Protein AF-A0A7X0G6W4-F1 (afdb_monomer)

Secondary structure (DSSP, 8-state):
-B-TTT-SBSSS--HHHHHHHTTS---B-TTT-PBPEEEE-SS-EEEEETTTEEPPGGGS--

pLDDT: mean 87.52, std 10.14, range [47.78, 95.12]

Nearest PDB structures (foldseek):
  2jne-assembly1_A  TM=6.519E-01  e=3.376E-01  Escherichia coli
  7aea-assembly1_I  TM=6.416E-01  e=1.371E+00  Homo sapiens
  7fjj-assembly1_I  TM=6.358E-01  e=1.675E+00  Homo sapiens
  8yqu-assembly1_G  TM=6.864E-01  e=3.055E+00  African swine fever virus

InterPro domains:
  IPR058605 Biotin synthase auxiliary protein, C-terminal domain [PF26519] (36-59)

Radius of gyration: 10.88 Å; Cα contacts (8 Å, |Δi|>4): 105; chains: 1; bounding box: 26×17×29 Å

Str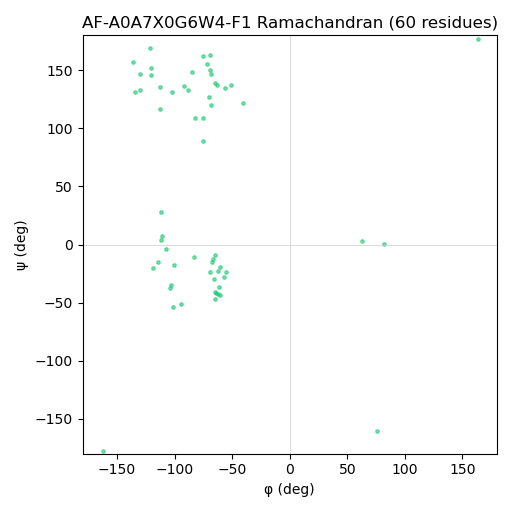ucture (mmCIF, N/CA/C/O backbone):
data_AF-A0A7X0G6W4-F1
#
_entry.id   AF-A0A7X0G6W4-F1
#
loop_
_atom_site.group_PDB
_atom_site.id
_atom_site.type_symbol
_atom_site.label_atom_id
_atom_site.label_alt_id
_atom_site.label_comp_id
_atom_site.label_asym_id
_atom_site.label_entity_id
_atom_site.label_seq_id
_atom_site.pdbx_PDB_ins_code
_atom_site.Cartn_x
_atom_site.Cartn_y
_atom_site.Cartn_z
_atom_site.occupancy
_atom_site.B_iso_or_equiv
_atom_site.auth_seq_id
_atom_site.auth_comp_id
_atom_site.auth_asym_id
_atom_site.auth_atom_id
_atom_site.pdbx_PDB_model_num
ATOM 1 N N . MET A 1 1 ? 1.673 -4.219 -15.647 1.00 84.81 1 MET A N 1
ATOM 2 C CA . MET A 1 1 ? 1.659 -4.307 -14.172 1.00 84.81 1 MET A CA 1
ATOM 3 C C . MET A 1 1 ? 2.825 -3.497 -13.625 1.00 84.81 1 MET A C 1
ATOM 5 O O . MET A 1 1 ? 3.912 -3.552 -14.194 1.00 84.81 1 MET A O 1
ATOM 9 N N . TYR A 1 2 ? 2.596 -2.724 -12.571 1.00 91.69 2 TYR A N 1
ATOM 10 C CA . TYR A 1 2 ? 3.558 -1.797 -11.976 1.00 91.69 2 TYR A CA 1
ATOM 11 C C . TYR A 1 2 ? 3.813 -2.153 -10.515 1.00 91.69 2 TYR A C 1
ATOM 13 O O . TYR A 1 2 ? 2.939 -2.689 -9.838 1.00 91.69 2 TYR A O 1
ATOM 21 N N . CYS A 1 3 ? 5.000 -1.821 -10.019 1.00 92.00 3 CYS A N 1
ATOM 22 C CA . CYS A 1 3 ? 5.336 -1.965 -8.615 1.00 92.00 3 CYS A CA 1
ATOM 23 C C . CYS A 1 3 ? 4.527 -0.965 -7.781 1.00 92.00 3 CYS A C 1
ATOM 25 O O . CYS A 1 3 ? 4.659 0.252 -7.921 1.00 92.00 3 CYS A O 1
ATOM 27 N N . ASP A 1 4 ? 3.723 -1.481 -6.861 1.00 90.94 4 ASP A N 1
ATOM 28 C CA . ASP A 1 4 ? 2.853 -0.721 -5.961 1.00 90.94 4 ASP A CA 1
ATOM 29 C C . ASP A 1 4 ? 3.612 0.180 -4.956 1.00 90.94 4 ASP A C 1
ATOM 31 O O . ASP A 1 4 ? 3.007 0.995 -4.243 1.00 90.94 4 ASP A O 1
ATOM 35 N N . ARG A 1 5 ? 4.943 0.044 -4.876 1.00 91.69 5 ARG A N 1
ATOM 36 C CA . ARG A 1 5 ? 5.819 0.837 -4.006 1.00 91.69 5 ARG A CA 1
ATOM 37 C C . ARG A 1 5 ? 6.540 1.947 -4.754 1.00 91.69 5 ARG A C 1
ATOM 39 O O . ARG A 1 5 ? 6.479 3.090 -4.304 1.00 91.69 5 ARG A O 1
ATOM 46 N N . CYS A 1 6 ? 7.248 1.634 -5.840 1.00 92.81 6 CYS A N 1
ATOM 47 C CA . CYS A 1 6 ? 8.056 2.616 -6.577 1.00 92.81 6 CYS A CA 1
ATOM 48 C C . CYS A 1 6 ? 7.378 3.154 -7.847 1.00 92.81 6 CYS A C 1
ATOM 50 O O . CYS A 1 6 ? 7.761 4.224 -8.311 1.00 92.81 6 CYS A O 1
ATOM 52 N N . GLY A 1 7 ? 6.355 2.472 -8.372 1.00 91.06 7 GLY A N 1
ATOM 53 C CA . GLY A 1 7 ? 5.621 2.874 -9.577 1.00 91.06 7 GLY A CA 1
ATOM 54 C C . GLY A 1 7 ? 6.301 2.493 -10.896 1.00 91.06 7 GLY A C 1
ATOM 55 O O . GLY A 1 7 ? 5.759 2.787 -11.961 1.00 91.06 7 GLY A O 1
ATOM 56 N N . GLU A 1 8 ? 7.463 1.839 -10.840 1.00 93.38 8 GLU A N 1
ATOM 57 C CA . GLU A 1 8 ? 8.171 1.322 -12.016 1.00 93.38 8 GLU A CA 1
ATOM 58 C C . GLU A 1 8 ? 7.510 0.047 -12.563 1.00 93.38 8 GLU A C 1
ATOM 60 O O . GLU A 1 8 ? 6.726 -0.588 -11.848 1.00 93.38 8 GLU A O 1
ATOM 65 N N . PRO A 1 9 ? 7.790 -0.352 -13.819 1.00 92.44 9 PRO A N 1
ATOM 66 C CA . PRO A 1 9 ? 7.334 -1.632 -14.352 1.00 92.44 9 PRO A CA 1
ATOM 67 C C . PRO A 1 9 ? 7.690 -2.781 -13.401 1.00 92.44 9 PRO A C 1
ATOM 69 O O . PRO A 1 9 ? 8.790 -2.831 -12.849 1.00 92.44 9 PRO A O 1
ATOM 72 N N . ALA A 1 10 ? 6.752 -3.707 -13.189 1.00 86.12 10 ALA A N 1
ATOM 73 C CA . ALA A 1 10 ? 6.966 -4.845 -12.289 1.00 86.12 10 ALA A CA 1
ATOM 74 C C . ALA A 1 10 ? 8.039 -5.828 -12.805 1.00 86.12 10 ALA A C 1
ATOM 76 O O . ALA A 1 10 ? 8.501 -6.692 -12.063 1.00 86.12 10 ALA A O 1
ATOM 77 N N . GLU A 1 11 ? 8.437 -5.686 -14.068 1.00 83.69 11 GLU A N 1
ATOM 78 C CA . GLU A 1 11 ? 9.479 -6.461 -14.733 1.00 83.69 11 GLU A CA 1
ATOM 79 C C . GLU A 1 11 ? 10.863 -5.976 -14.257 1.00 83.69 11 GLU A C 1
ATOM 81 O O . GLU A 1 11 ? 11.438 -5.044 -14.812 1.00 83.69 11 GLU A O 1
ATOM 86 N N . GLY A 1 12 ? 11.371 -6.562 -13.166 1.00 85.50 12 GLY A N 1
ATOM 87 C CA . GLY A 1 12 ? 12.671 -6.220 -12.573 1.00 85.50 12 GLY A CA 1
ATOM 88 C C . GLY A 1 12 ? 12.850 -6.736 -11.140 1.00 85.50 12 GLY A C 1
ATOM 89 O O . GLY A 1 12 ? 11.928 -7.317 -10.555 1.00 85.50 12 GLY A O 1
ATOM 90 N N . ASP A 1 13 ? 14.034 -6.524 -10.548 1.00 89.81 13 ASP A N 1
ATOM 91 C CA . ASP A 1 13 ? 14.230 -6.840 -9.128 1.00 89.81 13 ASP A CA 1
ATOM 92 C C . ASP A 1 13 ? 13.561 -5.785 -8.242 1.00 89.81 13 ASP A C 1
ATOM 94 O O . ASP A 1 13 ? 14.011 -4.651 -8.107 1.00 89.81 13 ASP A O 1
ATOM 98 N N . HIS A 1 14 ? 12.467 -6.201 -7.611 1.00 90.94 14 HIS A N 1
ATOM 99 C CA . HIS A 1 14 ? 11.712 -5.405 -6.644 1.00 90.94 14 HIS A CA 1
ATOM 100 C C . HIS A 1 14 ? 11.821 -5.985 -5.233 1.00 90.94 14 HIS A C 1
ATOM 102 O O . HIS A 1 14 ? 10.908 -5.828 -4.423 1.00 90.94 14 HIS A O 1
ATOM 108 N N . THR A 1 15 ? 12.917 -6.677 -4.907 1.00 91.69 15 THR A N 1
ATOM 109 C CA . THR A 1 15 ? 13.062 -7.354 -3.608 1.00 91.69 15 THR A CA 1
ATOM 110 C C . THR A 1 15 ? 13.030 -6.359 -2.449 1.00 91.69 15 THR A C 1
ATOM 112 O O . THR A 1 15 ? 12.300 -6.565 -1.481 1.00 91.69 15 THR A O 1
ATOM 115 N N . SER A 1 16 ? 13.718 -5.223 -2.584 1.00 91.56 16 SER A N 1
ATOM 116 C CA . SER A 1 16 ? 13.663 -4.140 -1.592 1.00 91.56 16 SER A CA 1
ATOM 117 C C . SER A 1 16 ? 12.261 -3.522 -1.478 1.00 91.56 16 SER A C 1
ATOM 119 O O . SER A 1 16 ? 11.756 -3.320 -0.374 1.00 91.56 16 SER A O 1
ATOM 121 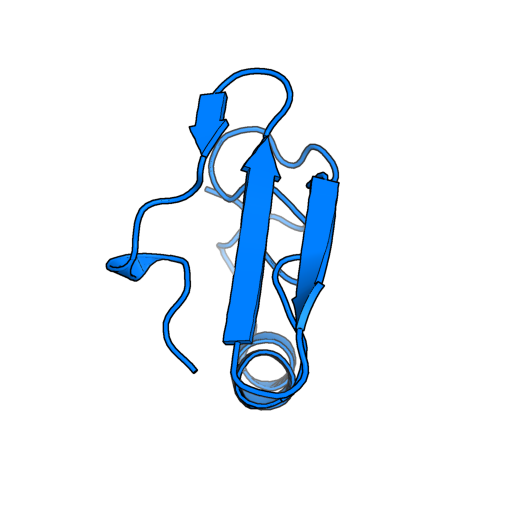N N . CYS A 1 17 ? 11.583 -3.302 -2.612 1.00 92.00 17 CYS A N 1
ATOM 122 C CA . CYS A 1 17 ? 10.209 -2.796 -2.646 1.00 92.00 17 CYS A CA 1
ATOM 123 C C . CYS A 1 17 ? 9.236 -3.735 -1.921 1.00 92.00 17 CYS A C 1
ATOM 125 O O . CYS A 1 17 ? 8.430 -3.256 -1.128 1.00 92.00 17 CYS A O 1
ATOM 127 N N . ARG A 1 18 ? 9.358 -5.053 -2.134 1.00 89.25 18 ARG A N 1
ATOM 128 C CA . ARG A 1 18 ? 8.563 -6.087 -1.452 1.00 89.25 18 ARG A CA 1
ATOM 129 C C . ARG A 1 18 ? 8.840 -6.144 0.049 1.00 89.25 18 ARG A C 1
ATOM 131 O O . ARG A 1 18 ? 7.909 -6.288 0.831 1.00 89.25 18 ARG A O 1
ATOM 138 N N . THR A 1 19 ? 10.099 -6.009 0.465 1.00 91.44 19 THR A N 1
ATOM 139 C CA . THR A 1 19 ? 10.459 -5.977 1.892 1.00 91.44 19 THR A CA 1
ATOM 140 C C . THR A 1 19 ? 9.870 -4.750 2.583 1.00 91.44 19 THR A C 1
ATOM 142 O O . THR A 1 19 ? 9.252 -4.877 3.635 1.00 91.44 19 THR A O 1
ATOM 145 N N . ALA A 1 20 ? 10.006 -3.574 1.968 1.00 89.19 20 ALA A N 1
ATOM 146 C CA . ALA A 1 20 ? 9.440 -2.329 2.476 1.00 89.19 20 ALA A CA 1
ATOM 147 C C . ALA A 1 20 ? 7.905 -2.383 2.568 1.00 89.19 20 ALA A C 1
ATOM 149 O O . ALA A 1 20 ? 7.314 -1.903 3.533 1.00 89.19 20 ALA A O 1
ATOM 150 N N . ARG A 1 21 ? 7.268 -3.046 1.597 1.00 88.62 21 ARG A N 1
ATOM 151 C CA . ARG A 1 21 ? 5.822 -3.275 1.526 1.00 88.62 21 ARG A CA 1
ATOM 152 C C . ARG A 1 21 ? 5.214 -3.952 2.752 1.00 88.62 21 ARG A C 1
ATOM 154 O O . ARG A 1 21 ? 4.038 -3.750 3.015 1.00 88.62 21 ARG A O 1
ATOM 161 N N . ARG A 1 22 ? 6.013 -4.692 3.523 1.00 86.00 22 ARG A N 1
ATOM 162 C CA . ARG A 1 22 ? 5.537 -5.328 4.757 1.00 86.00 22 ARG A CA 1
ATOM 163 C C . ARG A 1 22 ? 5.227 -4.342 5.881 1.00 86.00 22 ARG A C 1
ATOM 165 O O . ARG A 1 22 ? 4.492 -4.646 6.811 1.00 86.00 22 ARG A O 1
ATOM 172 N N . MET A 1 23 ? 5.842 -3.162 5.833 1.00 86.25 23 MET A N 1
ATOM 173 C CA . MET A 1 23 ? 5.688 -2.122 6.856 1.00 86.25 23 MET A CA 1
ATOM 174 C C . MET A 1 23 ? 5.096 -0.830 6.291 1.00 86.25 23 MET A C 1
ATOM 176 O O . MET A 1 23 ? 4.593 -0.003 7.047 1.00 86.25 23 MET A O 1
ATOM 180 N N . GLU A 1 24 ? 5.171 -0.634 4.973 1.00 88.31 24 GLU A N 1
ATOM 181 C CA . GLU A 1 24 ? 4.715 0.573 4.293 1.00 88.31 24 GLU A CA 1
ATOM 182 C C . GLU A 1 24 ? 3.491 0.301 3.402 1.00 88.31 24 GLU A C 1
ATOM 184 O O . GLU A 1 24 ? 3.520 -0.621 2.581 1.00 88.31 24 GLU A O 1
ATOM 189 N N . PRO A 1 25 ? 2.465 1.169 3.432 1.00 90.56 25 PRO A N 1
ATOM 190 C CA . PRO A 1 25 ? 1.270 1.005 2.612 1.00 90.56 25 PRO A CA 1
ATOM 191 C C . PRO A 1 25 ? 1.508 1.212 1.096 1.00 90.56 25 PRO A C 1
ATOM 193 O O . PRO A 1 25 ? 2.507 1.833 0.699 1.00 90.56 25 PRO A O 1
ATOM 196 N N . PRO A 1 26 ? 0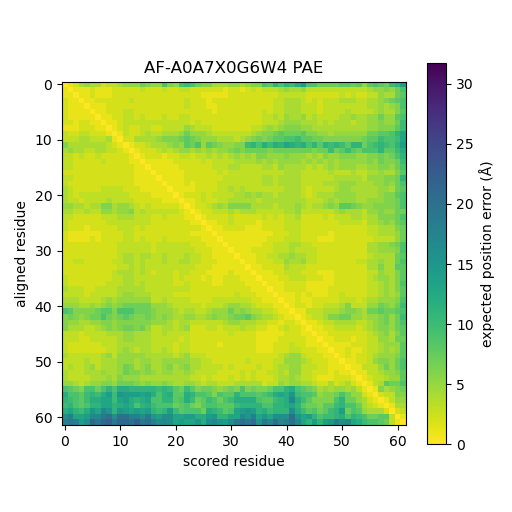.560 0.752 0.244 1.00 91.38 26 PRO A N 1
ATOM 197 C CA . PRO A 1 26 ? 0.416 1.077 -1.191 1.00 91.38 26 PRO A CA 1
ATOM 198 C C . PRO A 1 26 ? 0.657 2.517 -1.563 1.00 91.38 26 PRO A C 1
ATOM 200 O O . PRO A 1 26 ? -0.058 3.390 -1.116 1.00 91.38 26 PRO A O 1
ATOM 203 N N . ARG A 1 27 ? 1.617 2.781 -2.455 1.00 92.75 27 ARG A N 1
ATOM 204 C CA . ARG A 1 27 ? 1.832 4.125 -3.006 1.00 92.75 27 ARG A CA 1
ATOM 205 C C . ARG A 1 27 ? 1.280 4.256 -4.417 1.00 92.75 27 ARG A C 1
ATOM 207 O O . ARG A 1 27 ? 0.775 5.326 -4.752 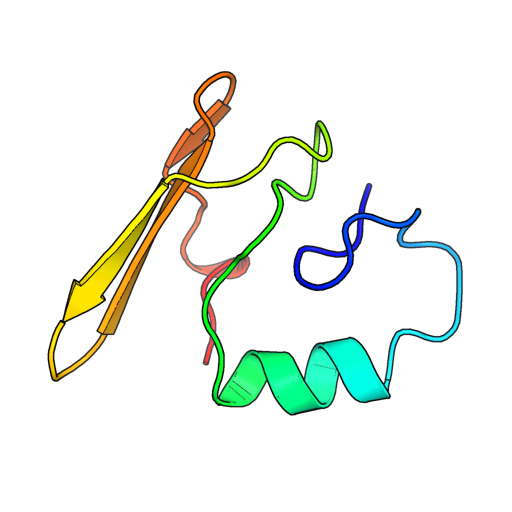1.00 92.75 27 ARG A O 1
ATOM 214 N N . TYR A 1 28 ? 1.340 3.196 -5.222 1.00 93.69 28 TYR A N 1
ATOM 215 C CA . TYR A 1 28 ? 0.956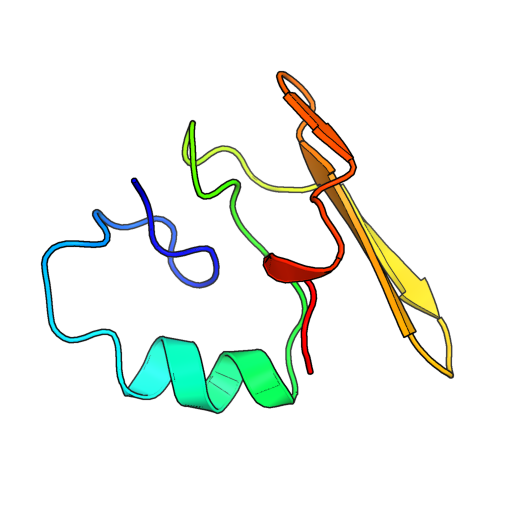 3.217 -6.633 1.00 93.69 28 TYR A CA 1
ATOM 216 C C . TYR A 1 28 ? 0.003 2.082 -6.998 1.00 93.69 28 TYR A C 1
ATOM 218 O O . TYR A 1 28 ? 0.089 0.984 -6.461 1.00 93.69 28 TYR A O 1
ATOM 226 N N . CYS A 1 29 ? -0.901 2.352 -7.938 1.00 93.44 29 CYS A N 1
ATOM 227 C CA . CYS A 1 29 ? -1.795 1.347 -8.492 1.00 93.44 29 CYS A CA 1
ATOM 228 C C . CYS A 1 29 ? -0.999 0.363 -9.369 1.00 93.44 29 CYS A C 1
ATOM 230 O O . CYS A 1 29 ? -0.327 0.820 -10.301 1.00 93.44 29 CYS A O 1
ATOM 232 N N . PRO A 1 30 ? -1.108 -0.958 -9.138 1.00 90.88 30 PRO A N 1
ATOM 233 C CA . PRO A 1 30 ? -0.388 -1.962 -9.922 1.00 90.88 30 PRO A CA 1
ATOM 234 C C . PRO A 1 30 ? -0.870 -2.050 -11.378 1.00 90.88 30 PRO A C 1
ATOM 236 O O . PRO A 1 30 ? -0.161 -2.586 -12.229 1.00 90.88 30 PRO A O 1
ATOM 239 N N . ASP A 1 31 ? -2.038 -1.483 -11.689 1.00 91.25 31 ASP A N 1
ATOM 240 C CA . ASP A 1 31 ? -2.617 -1.509 -13.031 1.00 91.25 31 ASP A CA 1
ATOM 241 C C . ASP A 1 31 ? -2.267 -0.259 -13.863 1.00 91.25 31 ASP A C 1
ATOM 243 O O . ASP A 1 31 ? -1.701 -0.381 -14.945 1.00 91.25 31 ASP A O 1
ATOM 247 N N . CYS A 1 32 ? -2.488 0.955 -13.332 1.00 93.50 32 CYS A N 1
ATOM 248 C CA . CYS A 1 32 ? -2.257 2.209 -14.076 1.00 93.50 32 CYS A CA 1
ATOM 249 C C . CYS A 1 32 ? -1.097 3.082 -13.583 1.00 93.50 32 CYS A C 1
ATOM 251 O O . CYS A 1 32 ? -0.949 4.196 -14.085 1.00 93.50 32 CYS A O 1
ATOM 253 N N . ARG A 1 33 ? -0.317 2.653 -12.580 1.00 93.62 33 ARG A N 1
ATOM 254 C CA . ARG A 1 33 ? 0.809 3.396 -11.964 1.00 93.62 33 ARG A CA 1
ATOM 255 C C . ARG A 1 33 ? 0.463 4.719 -11.267 1.00 93.62 33 ARG A C 1
ATOM 257 O O . ARG A 1 33 ? 1.356 5.434 -10.818 1.00 93.62 33 ARG A O 1
ATOM 264 N N . ARG A 1 34 ? -0.814 5.102 -11.184 1.00 94.62 34 ARG A N 1
ATOM 265 C CA . ARG A 1 34 ? -1.233 6.339 -10.496 1.00 94.62 34 ARG A CA 1
ATOM 266 C C . ARG A 1 34 ? -1.027 6.210 -8.992 1.00 94.62 34 ARG A C 1
ATOM 268 O O . ARG A 1 34 ? -1.138 5.116 -8.445 1.00 94.62 34 ARG A O 1
ATOM 275 N N . ARG 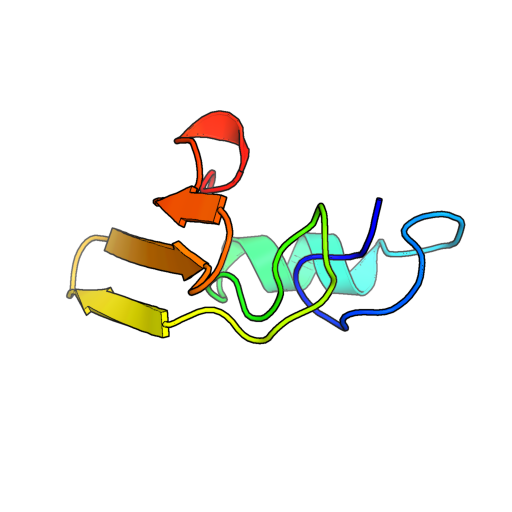A 1 35 ? -0.760 7.336 -8.324 1.00 94.69 35 ARG A N 1
ATOM 276 C CA . ARG A 1 35 ? -0.680 7.369 -6.860 1.00 94.69 35 ARG A CA 1
ATOM 277 C C . ARG A 1 35 ? -2.027 7.005 -6.245 1.00 94.69 35 ARG A C 1
ATOM 279 O O . ARG A 1 35 ? -3.066 7.466 -6.718 1.00 94.69 35 ARG A O 1
ATOM 286 N N . LEU A 1 36 ? -1.981 6.183 -5.207 1.00 94.00 36 LEU A N 1
ATOM 287 C CA . LEU A 1 36 ? -3.158 5.753 -4.464 1.00 94.00 36 LEU A CA 1
ATOM 288 C C . LEU A 1 36 ? -3.509 6.777 -3.390 1.00 94.00 36 LEU A C 1
ATOM 290 O O . LEU A 1 36 ? -2.633 7.417 -2.803 1.00 94.00 36 LEU A O 1
ATOM 294 N N . LYS A 1 37 ? -4.803 6.898 -3.107 1.00 94.69 37 LYS A N 1
ATOM 295 C CA . LYS A 1 37 ? -5.293 7.553 -1.902 1.00 94.69 37 LYS A CA 1
ATOM 296 C C . LYS A 1 37 ? -5.223 6.536 -0.771 1.00 94.69 37 LYS A C 1
ATOM 298 O O . LYS A 1 37 ? -5.984 5.573 -0.763 1.00 94.69 37 LYS A O 1
ATOM 303 N N . VAL A 1 38 ? -4.286 6.745 0.146 1.00 93.06 38 VAL A N 1
ATOM 304 C CA . VAL A 1 38 ? -4.071 5.859 1.292 1.00 93.06 38 VAL A CA 1
ATOM 305 C C . VAL A 1 38 ? -4.662 6.483 2.537 1.00 93.06 38 VAL A C 1
ATOM 307 O O . VAL A 1 38 ? -4.358 7.633 2.853 1.00 93.06 38 VAL A O 1
ATOM 310 N N . 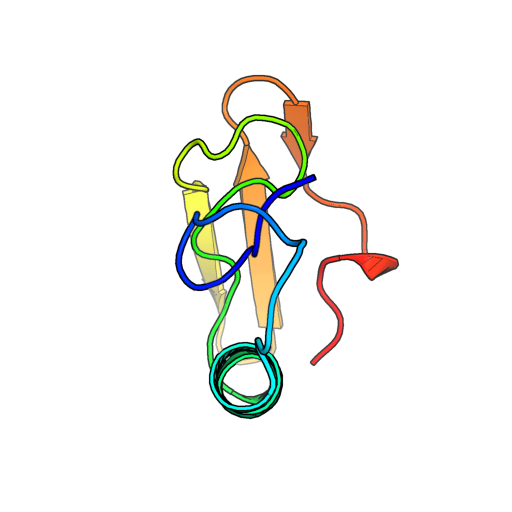GLN A 1 39 ? -5.440 5.701 3.273 1.00 92.38 39 GLN A N 1
ATOM 311 C CA . GLN A 1 39 ? -5.824 6.022 4.638 1.00 92.38 39 GLN A CA 1
ATOM 312 C C . GLN A 1 39 ? -5.164 5.021 5.578 1.00 92.38 39 GLN A C 1
ATOM 314 O O . GLN A 1 39 ? -5.460 3.831 5.519 1.00 92.38 39 GLN A O 1
ATOM 319 N N . VAL A 1 40 ? -4.289 5.512 6.453 1.00 90.75 40 VAL A N 1
ATOM 320 C CA . VAL A 1 40 ? -3.670 4.711 7.515 1.00 90.75 40 VAL A CA 1
ATOM 321 C C . VAL A 1 40 ? -4.527 4.821 8.775 1.00 90.75 40 VAL A C 1
ATOM 323 O O . VAL A 1 40 ? -5.001 5.907 9.120 1.00 90.75 40 VAL A O 1
ATOM 326 N N . THR A 1 41 ? -4.742 3.696 9.446 1.00 87.94 41 THR A N 1
ATOM 327 C CA . THR A 1 41 ? -5.354 3.580 10.772 1.00 87.94 41 THR A CA 1
ATOM 328 C C . THR A 1 41 ? -4.359 2.885 11.715 1.00 87.94 41 THR A C 1
ATOM 330 O O . THR A 1 41 ? -3.349 2.352 11.257 1.00 87.94 41 THR A O 1
ATOM 333 N N . PRO A 1 42 ? -4.597 2.867 13.038 1.00 87.94 42 PRO A N 1
ATOM 334 C CA . PRO A 1 42 ? -3.677 2.216 13.975 1.00 87.94 42 PRO A CA 1
ATOM 335 C C . PRO A 1 42 ? -3.512 0.706 13.749 1.00 87.94 42 PRO A C 1
ATOM 337 O O . PRO A 1 42 ? -2.523 0.131 14.189 1.00 87.94 42 PRO A O 1
ATOM 340 N N . THR A 1 43 ? -4.489 0.061 13.105 1.00 86.69 43 THR A N 1
ATOM 341 C CA . THR A 1 43 ? -4.537 -1.396 12.924 1.00 86.69 43 THR A CA 1
ATOM 342 C C . THR A 1 43 ? -4.407 -1.838 11.470 1.00 86.69 43 THR A C 1
ATOM 344 O O . THR A 1 43 ? -4.193 -3.023 11.230 1.00 86.69 43 THR A O 1
ATOM 347 N N . ALA A 1 44 ? -4.562 -0.931 10.501 1.00 86.25 44 ALA A N 1
ATOM 348 C CA . ALA A 1 44 ? -4.579 -1.265 9.081 1.00 86.25 44 ALA A CA 1
ATOM 349 C C . ALA A 1 44 ? -4.336 -0.034 8.193 1.00 86.25 44 ALA 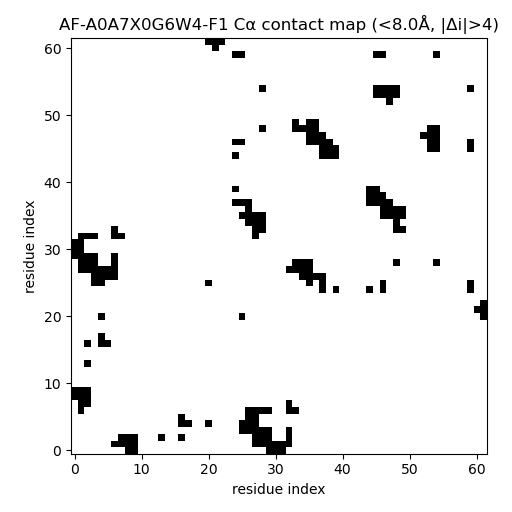A C 1
ATOM 351 O O . ALA A 1 44 ? -4.183 1.096 8.652 1.00 86.25 44 ALA A O 1
ATOM 352 N N . TRP A 1 45 ? -4.378 -0.244 6.884 1.00 89.12 45 TRP A N 1
ATOM 353 C CA . TRP A 1 45 ? -4.521 0.818 5.899 1.00 89.12 45 TRP A CA 1
ATOM 354 C C . TRP A 1 45 ? -5.529 0.410 4.830 1.00 89.12 45 TRP A C 1
ATOM 356 O O . TRP A 1 45 ? -5.775 -0.771 4.610 1.00 89.12 45 TRP A O 1
ATOM 366 N N . THR A 1 46 ? -6.104 1.404 4.163 1.00 90.31 46 THR A N 1
ATOM 367 C CA . THR A 1 46 ? -6.896 1.217 2.944 1.00 90.31 46 THR A CA 1
ATOM 368 C C . THR A 1 46 ? -6.261 2.012 1.817 1.00 90.31 46 THR A C 1
ATOM 370 O O . THR A 1 46 ? -5.699 3.086 2.053 1.00 90.31 46 THR A O 1
ATOM 373 N N . ALA A 1 47 ? -6.331 1.487 0.597 1.00 93.38 47 ALA A N 1
ATOM 374 C CA . ALA A 1 47 ? -5.773 2.136 -0.577 1.00 93.38 47 ALA A CA 1
ATOM 375 C C . ALA A 1 47 ? -6.752 2.105 -1.753 1.00 93.38 47 ALA A C 1
ATOM 377 O O . ALA A 1 47 ? -7.291 1.055 -2.104 1.00 93.38 47 ALA A O 1
ATOM 378 N N . GLU A 1 48 ? -6.949 3.264 -2.379 1.00 94.44 48 GLU A N 1
ATOM 379 C CA . GLU A 1 48 ? -7.875 3.441 -3.495 1.00 94.44 48 GLU A CA 1
ATOM 380 C C . GLU A 1 48 ? -7.208 4.146 -4.678 1.00 94.44 48 GLU A C 1
ATOM 382 O O . GLU A 1 48 ? 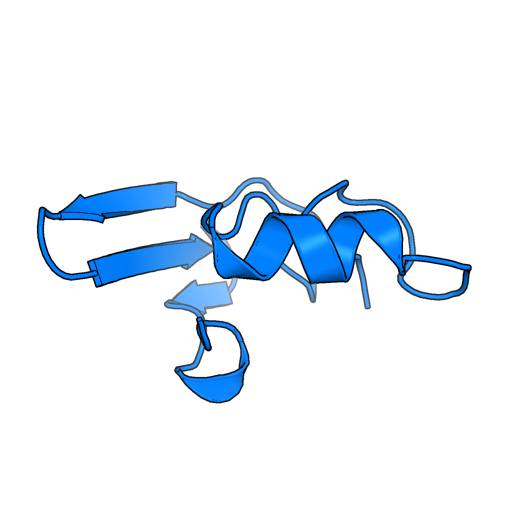-6.530 5.169 -4.535 1.00 94.44 48 GLU A O 1
ATOM 387 N N . CYS A 1 49 ? -7.407 3.596 -5.873 1.00 95.12 49 CYS A N 1
ATOM 388 C CA . CYS A 1 49 ? -7.025 4.227 -7.123 1.00 95.12 49 CYS A CA 1
ATOM 389 C C . CYS A 1 49 ? -8.161 5.113 -7.631 1.00 95.12 49 CYS A C 1
ATOM 391 O O . CYS A 1 49 ? -9.288 4.661 -7.788 1.00 95.12 49 CYS A O 1
ATOM 393 N N . SER A 1 50 ? -7.843 6.344 -8.032 1.00 92.81 50 SER A N 1
ATOM 394 C CA . SER A 1 50 ? -8.836 7.261 -8.608 1.00 92.81 50 SER A CA 1
ATOM 395 C C . SER A 1 50 ? -9.503 6.753 -9.897 1.00 92.81 50 SER A C 1
ATOM 397 O O . SER A 1 50 ? -10.538 7.291 -10.273 1.00 92.81 50 SER A O 1
ATOM 399 N N . GLN A 1 51 ? -8.903 5.789 -10.605 1.00 94.44 51 GLN A N 1
ATOM 400 C CA . GLN A 1 51 ? -9.453 5.225 -11.846 1.00 94.44 51 GLN A CA 1
ATOM 401 C C . GLN A 1 51 ? -10.078 3.844 -11.640 1.00 94.44 51 GLN A C 1
ATOM 403 O O . GLN A 1 51 ? -11.078 3.529 -12.270 1.00 94.44 51 GLN A O 1
ATOM 408 N N . HIS A 1 52 ? -9.470 3.020 -10.787 1.00 92.19 52 HIS A N 1
ATOM 409 C CA . HIS A 1 52 ? -9.831 1.608 -10.629 1.00 92.19 52 HIS A CA 1
ATOM 410 C C . HIS A 1 52 ? -10.562 1.305 -9.322 1.00 92.19 52 HIS A C 1
ATOM 412 O O . HIS A 1 52 ? -10.995 0.177 -9.118 1.00 92.19 52 HIS A O 1
ATOM 418 N N . GLY A 1 53 ? -10.717 2.298 -8.446 1.00 91.38 53 GLY A N 1
ATOM 419 C CA . GLY A 1 53 ? -11.359 2.122 -7.153 1.00 91.38 53 GLY A CA 1
ATOM 420 C C . GLY A 1 53 ? -10.459 1.417 -6.128 1.00 91.38 53 GLY A C 1
ATOM 421 O O . GLY A 1 53 ? -9.225 1.470 -6.245 1.00 91.38 53 GLY A O 1
ATOM 422 N N . PRO A 1 54 ? -11.053 0.843 -5.068 1.00 91.50 54 PRO A N 1
ATOM 423 C CA . PRO A 1 54 ? -10.317 0.259 -3.953 1.00 91.50 54 PRO A CA 1
ATOM 424 C C . PRO A 1 54 ? -9.497 -0.955 -4.398 1.00 91.50 54 PRO A C 1
ATOM 426 O O . PRO A 1 54 ? -9.963 -1.781 -5.180 1.00 91.50 54 PRO A O 1
ATOM 429 N N . LEU A 1 55 ? -8.272 -1.072 -3.880 1.00 86.44 55 LEU A N 1
ATOM 430 C CA . LEU A 1 55 ? -7.435 -2.244 -4.127 1.00 86.44 55 LEU A CA 1
ATOM 431 C C . LEU A 1 55 ? -8.015 -3.486 -3.449 1.00 86.44 55 LEU A C 1
ATOM 433 O O . LEU A 1 55 ? -8.577 -3.400 -2.353 1.00 86.44 55 LEU A O 1
ATOM 437 N N . THR A 1 56 ? -7.842 -4.653 -4.068 1.00 75.88 56 THR A N 1
ATOM 438 C CA . THR A 1 56 ? -8.332 -5.897 -3.469 1.00 75.88 56 THR A CA 1
ATOM 439 C C . THR A 1 56 ? -7.469 -6.291 -2.265 1.00 75.88 56 THR A C 1
ATOM 441 O O . THR A 1 56 ? -6.303 -5.906 -2.193 1.00 75.88 56 THR A O 1
ATOM 444 N N . PRO A 1 57 ? -7.990 -7.070 -1.299 1.00 65.56 57 PRO A N 1
ATOM 445 C CA . PRO A 1 57 ? -7.217 -7.498 -0.130 1.00 65.56 57 PRO A CA 1
ATOM 446 C C . PRO A 1 57 ? -5.927 -8.254 -0.485 1.00 65.56 57 PRO A C 1
ATOM 448 O O . PRO A 1 57 ? -4.960 -8.185 0.266 1.00 65.56 57 PRO A O 1
ATOM 451 N N . ALA A 1 58 ? -5.887 -8.931 -1.640 1.00 65.44 58 ALA A N 1
ATOM 452 C CA . ALA A 1 58 ? -4.693 -9.609 -2.146 1.00 65.44 58 ALA A CA 1
ATOM 453 C C . ALA A 1 58 ? -3.558 -8.629 -2.502 1.00 65.44 58 ALA A C 1
ATOM 455 O O . ALA A 1 58 ? -2.388 -8.965 -2.347 1.00 65.44 58 ALA A O 1
ATOM 456 N N . ASP A 1 59 ? -3.904 -7.404 -2.910 1.00 64.75 59 ASP A N 1
ATOM 457 C CA . ASP A 1 59 ? -2.961 -6.310 -3.173 1.00 64.75 59 ASP A CA 1
ATOM 458 C C . ASP A 1 59 ? -2.564 -5.543 -1.894 1.00 64.75 59 ASP A C 1
ATOM 460 O O . ASP A 1 59 ? -1.669 -4.695 -1.922 1.00 64.75 59 ASP A O 1
ATOM 464 N N . GLN A 1 60 ? -3.263 -5.790 -0.777 1.00 59.44 60 GLN A N 1
ATOM 465 C CA . GLN A 1 60 ? -3.125 -5.061 0.491 1.00 59.44 60 GLN A CA 1
ATOM 466 C C . GLN A 1 60 ? -2.497 -5.894 1.619 1.00 59.44 60 GLN A C 1
ATOM 468 O O . GLN A 1 60 ? -2.471 -5.431 2.761 1.00 59.44 60 GLN A O 1
ATOM 473 N N . ALA A 1 61 ? -2.003 -7.100 1.320 1.00 51.06 61 ALA A N 1
ATOM 474 C CA . ALA A 1 61 ? -1.391 -7.972 2.316 1.00 51.06 61 ALA A CA 1
ATOM 475 C C . ALA A 1 61 ? -0.221 -7.269 3.052 1.00 51.06 61 ALA A C 1
ATOM 477 O O . ALA A 1 61 ? 0.597 -6.623 2.387 1.00 51.06 61 ALA A O 1
ATOM 478 N N . PRO A 1 62 ? -0.149 -7.370 4.395 1.00 47.78 62 PRO A N 1
ATOM 479 C CA . PRO A 1 62 ? 1.012 -6.945 5.177 1.00 47.78 62 PRO A CA 1
ATOM 480 C C . PRO A 1 62 ? 2.217 -7.883 4.996 1.00 47.78 62 PRO A C 1
ATOM 482 O O . PRO A 1 62 ? 2.046 -9.028 4.516 1.00 47.78 62 PRO A O 1
#

Solvent-accessible surface area (backbone atoms only — not comparable to full-atom values): 3712 Å² total; per-residue (Å²): 98,24,31,32,65,82,40,46,68,51,85,65,93,50,64,68,51,56,60,48,39,53,83,42,77,63,39,17,30,39,79,79,42,45,67,34,55,62,49,81,54,101,90,51,70,48,44,28,30,94,87,78,42,66,61,56,70,87,80,62,58,102

Mean predicted aligned error: 4.14 Å

Foldseek 3Di:
DAQQQPLHQPPDDCVVSVVVLQPDFGQADNPPSDGWDWDDDPVAIWTADPVPGTDDVVNGHD

Organism: NCBI:txid46159

Sequence (62 aa):
MYCDRCGEPAEGDHTSCRTARRMEPPRYCPDCRRRLKVQVTPTAWTAECSQHGPLTPADQAP